Protein AF-A0A380HBY1-F1 (afdb_monomer_lite)

pLDDT: mean 78.05, std 9.6, range [55.5, 94.25]

Secondary structure (DSSP, 8-state):
-HHHHHHHHHHHHHHHSS--HHHHHHHHHHHH-S-GGGTHHHHHHHHHHHHHHHHHIIIIIHHHHHH-HHHHHHHHHHHHHHHHHHHHH-

Foldseek 3Di:
DCVVVVVVVVVCCLVVVLCPPLNVVLVCQVVVDPDPVRSVVSVVVVVVVVVVVVCCCVVPVVVVCVVDVPVVVVVVVVVVVVSVVSVVVD

Organism: NCBI:txid33028

Structure (mmCIF, N/CA/C/O backbone):
data_AF-A0A380HBY1-F1
#
_entry.id   AF-A0A380HBY1-F1
#
loop_
_atom_site.group_PDB
_atom_site.id
_atom_site.type_symbol
_atom_site.label_atom_id
_atom_site.label_alt_id
_atom_site.label_comp_id
_atom_site.label_asym_id
_atom_site.label_entity_id
_atom_site.label_seq_id
_atom_site.pdbx_PDB_ins_code
_atom_site.Cartn_x
_atom_site.Cartn_y
_atom_site.Cartn_z
_atom_site.occupancy
_atom_site.B_iso_or_equiv
_atom_site.auth_seq_id
_atom_site.auth_comp_id
_atom_site.auth_asym_id
_atom_site.auth_atom_id
_atom_site.pdbx_PDB_model_num
ATOM 1 N N . MET A 1 1 ? 3.845 25.823 -8.215 1.00 61.59 1 MET A N 1
ATOM 2 C CA . MET A 1 1 ? 3.906 24.964 -7.006 1.00 61.59 1 MET A CA 1
ATOM 3 C C . MET A 1 1 ? 2.571 24.306 -6.637 1.00 61.59 1 MET A C 1
ATOM 5 O O . MET A 1 1 ? 2.570 23.405 -5.815 1.00 61.59 1 MET A O 1
ATOM 9 N N . THR A 1 2 ? 1.447 24.674 -7.264 1.00 76.00 2 THR A N 1
ATOM 10 C CA . THR A 1 2 ? 0.118 24.081 -7.005 1.00 76.00 2 THR A CA 1
ATOM 11 C C . THR A 1 2 ? -0.139 22.767 -7.753 1.00 76.00 2 THR A C 1
ATOM 13 O O . THR A 1 2 ? -0.840 21.906 -7.234 1.00 76.00 2 THR A O 1
ATOM 16 N N . GLN A 1 3 ? 0.460 22.564 -8.933 1.00 79.69 3 GLN A N 1
ATOM 17 C CA . GLN A 1 3 ? 0.309 21.329 -9.721 1.00 79.69 3 GLN A CA 1
ATOM 18 C C . GLN A 1 3 ? 0.610 20.019 -8.963 1.00 79.69 3 GLN A C 1
ATOM 20 O O . GLN A 1 3 ? -0.234 19.125 -9.042 1.00 79.69 3 GLN A O 1
ATOM 25 N N . PRO A 1 4 ? 1.734 19.870 -8.227 1.00 81.12 4 PRO A N 1
ATOM 26 C CA . PRO A 1 4 ? 2.016 18.633 -7.493 1.00 81.12 4 PRO A CA 1
ATOM 27 C C . PRO A 1 4 ? 1.065 18.417 -6.310 1.00 81.12 4 PRO A C 1
ATOM 29 O O . PRO A 1 4 ? 0.728 17.280 -6.006 1.00 81.12 4 PRO A O 1
ATOM 32 N N . ILE A 1 5 ? 0.581 19.497 -5.685 1.00 83.19 5 ILE A N 1
ATOM 33 C CA . ILE A 1 5 ? -0.390 19.423 -4.584 1.00 83.19 5 ILE A CA 1
ATOM 34 C C . ILE A 1 5 ? -1.730 18.900 -5.107 1.00 83.19 5 ILE A C 1
ATOM 36 O O . ILE A 1 5 ? -2.287 17.959 -4.553 1.00 83.19 5 ILE A O 1
ATOM 40 N N . VAL A 1 6 ? -2.223 19.469 -6.211 1.00 85.25 6 VAL A N 1
ATOM 41 C CA . VAL A 1 6 ? -3.489 19.047 -6.825 1.00 85.25 6 VAL A CA 1
ATOM 42 C C . VAL A 1 6 ? -3.395 17.612 -7.343 1.00 85.25 6 VAL A C 1
ATOM 44 O O . VAL A 1 6 ? -4.297 16.826 -7.076 1.00 85.25 6 VAL A O 1
ATOM 47 N N . HIS A 1 7 ? -2.297 17.237 -8.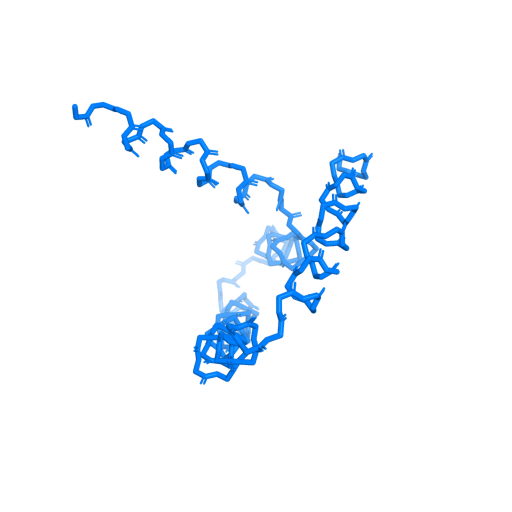010 1.00 79.75 7 HIS A N 1
ATOM 48 C CA . HIS A 1 7 ? -2.089 15.852 -8.447 1.00 79.75 7 HIS A CA 1
ATOM 49 C C . HIS A 1 7 ? -2.023 14.887 -7.265 1.00 79.75 7 HIS A C 1
ATOM 51 O O . HIS A 1 7 ? -2.668 13.848 -7.312 1.00 79.75 7 HIS A O 1
ATOM 57 N N . GLY A 1 8 ? -1.299 15.232 -6.197 1.00 78.06 8 GLY A N 1
ATOM 58 C CA . GLY A 1 8 ? -1.204 14.397 -5.000 1.00 78.06 8 GLY A CA 1
ATOM 59 C C . GLY A 1 8 ? -2.558 14.171 -4.329 1.00 78.06 8 GLY A C 1
ATOM 60 O O . GLY A 1 8 ? -2.880 13.040 -3.983 1.00 78.06 8 GLY A O 1
ATOM 61 N N . ILE A 1 9 ? -3.383 15.217 -4.209 1.00 80.38 9 ILE A N 1
ATOM 62 C CA . ILE A 1 9 ? -4.738 15.115 -3.643 1.00 80.38 9 ILE A CA 1
ATOM 63 C C . ILE A 1 9 ? -5.634 14.242 -4.522 1.00 80.38 9 ILE A C 1
ATOM 65 O O . ILE A 1 9 ? -6.319 13.357 -4.018 1.00 80.38 9 ILE A O 1
ATOM 69 N N . LEU A 1 10 ? -5.625 14.471 -5.835 1.00 79.44 10 LEU A N 1
ATOM 70 C CA . LEU A 1 10 ? -6.488 13.755 -6.774 1.00 79.44 10 LEU A CA 1
ATOM 71 C C . LEU A 1 10 ? -6.085 12.275 -6.884 1.00 79.44 10 LEU A C 1
ATOM 73 O O . LEU A 1 10 ? -6.947 11.402 -6.933 1.00 79.44 10 LEU A O 1
ATOM 77 N N . LEU A 1 11 ? -4.782 11.991 -6.820 1.00 74.31 11 LEU A N 1
ATOM 78 C CA . LEU A 1 11 ? -4.230 10.640 -6.755 1.00 74.31 11 LEU A CA 1
ATOM 79 C C . LEU A 1 11 ? -4.598 9.945 -5.435 1.00 74.31 11 LEU A C 1
ATOM 81 O O . LEU A 1 11 ? -5.053 8.806 -5.456 1.00 74.31 11 LEU A O 1
ATOM 85 N N . ALA A 1 12 ? -4.448 10.628 -4.296 1.00 68.50 12 ALA A N 1
ATOM 86 C CA . ALA A 1 12 ? -4.804 10.083 -2.986 1.00 68.50 12 ALA A CA 1
ATOM 87 C C . ALA A 1 12 ? -6.304 9.767 -2.893 1.00 68.50 12 ALA A C 1
ATOM 89 O O . ALA A 1 12 ? -6.673 8.690 -2.430 1.00 68.50 12 ALA A O 1
ATOM 90 N N . LEU A 1 13 ? -7.165 10.658 -3.395 1.00 68.88 13 LEU A N 1
ATOM 91 C CA . LEU A 1 13 ? -8.601 10.400 -3.502 1.00 68.88 13 LEU A CA 1
ATOM 92 C C . LEU A 1 13 ? -8.881 9.204 -4.422 1.00 68.88 13 LEU A C 1
ATOM 94 O O . LEU A 1 13 ? -9.626 8.314 -4.035 1.00 68.88 13 LEU A O 1
ATOM 98 N N . GLY A 1 14 ? -8.246 9.130 -5.593 1.00 66.88 14 GLY A N 1
ATOM 99 C CA . GLY A 1 14 ? -8.425 8.016 -6.529 1.00 66.88 14 GLY A CA 1
ATOM 100 C C . GLY A 1 14 ? -7.953 6.653 -6.005 1.00 66.88 14 GLY A C 1
ATOM 101 O O . GLY A 1 14 ? -8.521 5.639 -6.394 1.00 66.88 14 GLY A O 1
ATOM 102 N N . LEU A 1 15 ? -6.950 6.610 -5.121 1.00 63.41 15 LEU A N 1
ATOM 103 C CA . LEU A 1 15 ? -6.433 5.366 -4.530 1.00 63.41 15 LEU A CA 1
ATOM 104 C C . LEU A 1 15 ? -7.154 4.933 -3.247 1.00 63.41 15 LEU A C 1
ATOM 106 O O . LEU A 1 15 ? -7.174 3.743 -2.951 1.00 63.41 15 LEU A O 1
ATOM 110 N N . ILE A 1 16 ? -7.715 5.870 -2.478 1.00 63.03 16 ILE A N 1
ATOM 111 C CA . ILE A 1 16 ? -8.308 5.586 -1.158 1.00 63.03 16 ILE A CA 1
ATOM 112 C C . ILE A 1 16 ? -9.841 5.493 -1.223 1.00 63.03 16 ILE A C 1
ATOM 114 O O . ILE A 1 16 ? -10.436 4.733 -0.462 1.00 63.03 16 ILE A O 1
ATOM 118 N N . LEU A 1 17 ? -10.492 6.240 -2.126 1.00 55.50 17 LEU A N 1
ATOM 119 C CA . LEU A 1 17 ? -11.954 6.257 -2.269 1.00 55.50 17 LEU A CA 1
ATOM 120 C C . LEU A 1 17 ? -12.556 4.941 -2.801 1.00 55.50 17 LEU A C 1
ATOM 122 O O . LEU A 1 17 ? -13.639 4.583 -2.332 1.00 55.50 17 LEU A O 1
ATOM 126 N N . PRO A 1 18 ? -11.915 4.182 -3.718 1.00 58.06 18 PRO A N 1
ATOM 127 C CA . PRO A 1 18 ? -12.323 2.815 -3.986 1.00 58.06 18 PRO A CA 1
ATOM 128 C C . PRO A 1 18 ? -11.951 2.002 -2.751 1.00 58.06 18 PRO A C 1
ATOM 130 O O . PRO A 1 18 ? -10.831 1.509 -2.610 1.00 58.06 18 PRO A O 1
ATOM 133 N N . LEU A 1 19 ? -12.889 1.906 -1.813 1.00 62.00 19 LEU A N 1
ATOM 134 C CA . LEU A 1 19 ? -12.764 1.016 -0.675 1.00 62.00 19 LEU A CA 1
ATOM 135 C C . LEU A 1 19 ? -12.685 -0.401 -1.254 1.00 62.00 19 LEU A C 1
ATOM 137 O O . LEU A 1 19 ? -13.692 -1.007 -1.607 1.00 62.00 19 LEU A O 1
ATOM 141 N N . GLY A 1 20 ? -11.466 -0.912 -1.429 1.00 67.50 20 GLY A N 1
ATOM 142 C CA . GLY A 1 20 ? -11.256 -2.289 -1.853 1.00 67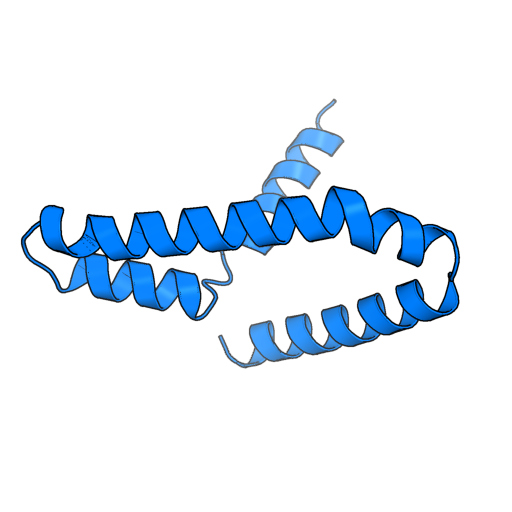.50 20 GLY A CA 1
ATOM 143 C C . GLY A 1 20 ? -11.916 -3.246 -0.862 1.00 67.50 20 GLY A C 1
ATOM 144 O O . GLY A 1 20 ? -12.156 -2.884 0.291 1.00 67.50 20 GLY A O 1
ATOM 145 N N . ALA A 1 21 ? -12.167 -4.490 -1.275 1.00 68.25 21 ALA A N 1
ATOM 146 C CA . ALA A 1 21 ? -12.792 -5.499 -0.411 1.00 68.25 21 ALA A CA 1
ATOM 147 C C . ALA A 1 21 ? -12.095 -5.626 0.961 1.00 68.25 21 ALA A C 1
ATOM 149 O O . ALA A 1 21 ? -12.758 -5.842 1.972 1.00 68.25 21 ALA A O 1
ATOM 150 N N . GLN A 1 22 ? -10.774 -5.414 1.006 1.00 68.94 22 GLN A N 1
ATOM 151 C CA . GLN A 1 22 ? -9.983 -5.403 2.236 1.00 68.94 22 GLN A CA 1
ATOM 152 C C . GLN A 1 22 ? -10.332 -4.211 3.154 1.00 68.94 22 GLN A C 1
ATOM 154 O O . GLN A 1 22 ? -10.586 -4.414 4.338 1.00 68.94 22 GLN A O 1
ATOM 159 N N . ASN A 1 23 ? -10.457 -2.995 2.610 1.00 74.69 23 ASN A N 1
ATOM 160 C CA . ASN A 1 23 ? -10.831 -1.791 3.366 1.00 74.69 23 ASN A CA 1
ATOM 161 C C . ASN A 1 23 ? -12.308 -1.807 3.787 1.00 74.69 23 ASN A C 1
ATOM 163 O O . ASN A 1 23 ? -12.628 -1.407 4.902 1.00 74.69 23 ASN A O 1
ATOM 167 N N . VAL A 1 24 ? -13.208 -2.320 2.939 1.00 73.62 24 VAL A N 1
ATOM 168 C CA . VAL A 1 24 ? -14.632 -2.514 3.279 1.00 73.62 24 VAL A CA 1
ATOM 169 C C . VAL A 1 24 ? -14.799 -3.562 4.374 1.00 73.62 24 VAL A C 1
ATOM 171 O O . VAL A 1 24 ? -15.653 -3.401 5.244 1.00 73.62 24 VAL A O 1
ATOM 174 N N . PHE A 1 25 ? -13.999 -4.632 4.356 1.00 73.94 25 PHE A N 1
ATOM 175 C CA . PHE A 1 25 ? -14.014 -5.651 5.402 1.00 73.94 25 PHE A CA 1
ATOM 176 C C . PHE A 1 25 ? -13.533 -5.087 6.739 1.00 73.94 25 PHE A C 1
ATOM 178 O O . PHE A 1 25 ? -14.220 -5.265 7.741 1.00 73.94 25 PHE A O 1
ATOM 185 N N . VAL A 1 26 ? -12.414 -4.351 6.750 1.00 74.00 26 VAL A N 1
ATOM 186 C CA . VAL A 1 26 ? -11.925 -3.642 7.947 1.00 74.00 26 VAL A CA 1
ATOM 187 C C . VAL A 1 26 ? -12.999 -2.680 8.460 1.00 74.00 26 VAL A C 1
ATOM 189 O O . VAL A 1 26 ? -13.368 -2.757 9.626 1.00 74.00 26 VAL A O 1
ATOM 192 N N . PHE A 1 27 ? -13.602 -1.875 7.579 1.00 73.00 27 PHE A N 1
ATOM 193 C CA . PHE A 1 27 ? -14.645 -0.916 7.948 1.00 73.00 27 PHE A CA 1
ATOM 194 C C . PHE A 1 27 ? -15.912 -1.585 8.497 1.00 73.00 27 PHE A C 1
ATOM 196 O O . PHE A 1 27 ? -16.479 -1.117 9.477 1.00 73.00 27 PHE A O 1
ATOM 203 N N . ASN A 1 28 ? -16.356 -2.700 7.908 1.00 73.94 28 ASN A N 1
ATOM 204 C CA . ASN A 1 28 ? -17.485 -3.473 8.433 1.00 73.94 28 ASN A CA 1
ATOM 205 C C . ASN A 1 28 ? -17.150 -4.129 9.775 1.00 73.94 28 ASN A C 1
ATOM 207 O O . ASN A 1 28 ? -18.003 -4.186 10.659 1.00 73.94 28 ASN A O 1
ATOM 211 N N . GLN A 1 29 ? -15.920 -4.610 9.953 1.00 70.00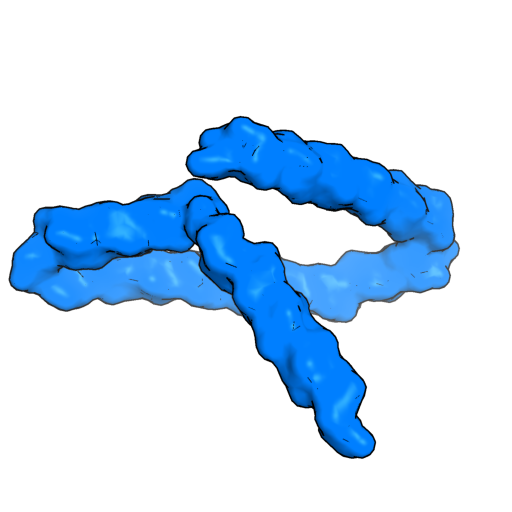 29 GLN A N 1
ATOM 212 C CA . GLN A 1 29 ? -15.481 -5.185 11.217 1.00 70.00 29 GLN A CA 1
ATOM 213 C C . GLN A 1 29 ? -15.383 -4.112 12.312 1.00 70.00 29 GLN A C 1
ATOM 215 O O . GLN A 1 29 ? -15.773 -4.375 13.446 1.00 70.00 29 GLN A O 1
ATOM 220 N N . ASP A 1 30 ? -14.936 -2.903 11.969 1.00 67.38 30 ASP A N 1
ATOM 221 C CA . ASP A 1 30 ? -14.909 -1.730 12.847 1.00 67.38 30 ASP A CA 1
ATOM 222 C C . ASP A 1 30 ? -16.315 -1.217 13.187 1.00 67.38 30 ASP A C 1
ATOM 224 O O . ASP A 1 30 ? -16.611 -0.948 14.349 1.00 67.38 30 ASP A O 1
ATOM 228 N N . ALA A 1 31 ? -17.209 -1.122 12.199 1.00 70.19 31 ALA A N 1
ATOM 229 C CA . ALA A 1 31 ? -18.565 -0.607 12.383 1.00 70.19 31 ALA A CA 1
ATOM 230 C C . ALA A 1 31 ? -19.469 -1.561 13.180 1.00 70.19 31 ALA A C 1
ATOM 232 O O . ALA A 1 31 ? -20.379 -1.112 13.876 1.00 70.19 31 ALA A O 1
ATOM 233 N N . ASN A 1 32 ? -19.233 -2.874 13.090 1.00 67.38 32 ASN A N 1
ATOM 234 C CA . ASN A 1 32 ? -20.106 -3.893 13.678 1.00 67.38 32 ASN A CA 1
ATOM 235 C C . ASN A 1 32 ? -19.583 -4.454 15.021 1.00 67.38 32 ASN A C 1
ATOM 237 O O . ASN A 1 32 ? -20.286 -5.202 15.701 1.00 67.38 32 ASN A O 1
ATOM 241 N N . GLN A 1 33 ? -18.353 -4.119 15.439 1.00 63.50 33 GLN A N 1
ATOM 242 C CA . GLN A 1 33 ? -17.768 -4.579 16.707 1.00 63.50 33 GLN A CA 1
ATOM 243 C C . GLN A 1 33 ? -17.749 -3.462 17.760 1.00 63.50 33 GLN A C 1
ATOM 245 O O . GLN A 1 33 ? -17.017 -2.487 17.659 1.00 63.50 33 GLN A O 1
ATOM 250 N N . ASN A 1 34 ? -18.456 -3.666 18.875 1.00 62.16 34 ASN A N 1
ATOM 251 C CA . ASN A 1 3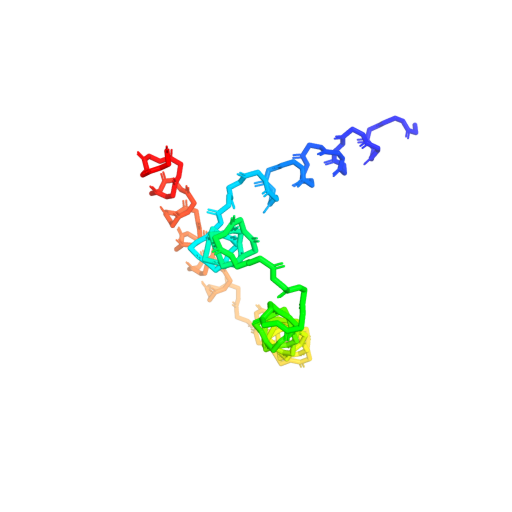4 ? -18.580 -2.677 19.960 1.00 62.16 34 ASN A CA 1
ATOM 252 C C . ASN A 1 34 ? -17.285 -2.437 20.781 1.00 62.16 34 ASN A C 1
ATOM 254 O O . ASN A 1 34 ? -17.282 -1.645 21.722 1.00 62.16 34 ASN A O 1
ATOM 258 N N . LYS A 1 35 ? -16.193 -3.173 20.510 1.00 64.44 35 LYS A N 1
ATOM 259 C CA . LYS A 1 35 ? -14.915 -3.079 21.241 1.00 64.44 35 LYS A CA 1
ATOM 260 C C . LYS A 1 35 ? -13.736 -2.988 20.272 1.00 64.44 35 LYS A C 1
ATOM 262 O O . LYS A 1 35 ? -13.441 -3.959 19.578 1.00 64.44 35 LYS A O 1
ATOM 267 N N . PHE A 1 36 ? -12.983 -1.892 20.370 1.00 63.38 36 PHE A N 1
ATOM 268 C CA . PHE A 1 36 ? -11.747 -1.605 19.619 1.00 63.38 36 PHE A CA 1
ATOM 269 C C . PHE A 1 36 ? -10.723 -2.761 19.619 1.00 63.38 36 PHE A C 1
ATOM 271 O O . PHE A 1 36 ? -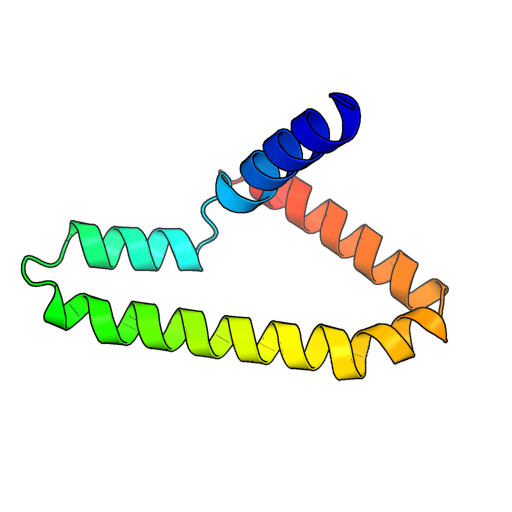10.027 -3.005 18.638 1.00 63.38 36 PHE A O 1
ATOM 278 N N . ILE A 1 37 ? -10.676 -3.534 20.709 1.00 63.00 37 ILE A N 1
ATOM 279 C CA . ILE A 1 37 ? -9.760 -4.674 20.890 1.00 63.00 37 ILE A CA 1
ATOM 280 C C . ILE A 1 37 ? -9.996 -5.788 19.855 1.00 63.00 37 ILE A C 1
ATOM 282 O O . ILE A 1 37 ? -9.061 -6.498 19.498 1.00 63.00 37 ILE A O 1
ATOM 286 N N . LYS A 1 38 ? -11.226 -5.945 19.347 1.00 65.31 38 LYS A N 1
ATOM 287 C CA . LYS A 1 38 ? -11.549 -6.977 18.349 1.00 65.31 38 LYS A CA 1
ATOM 288 C C . LYS A 1 38 ? -11.232 -6.564 16.911 1.00 65.31 38 LYS A C 1
ATOM 290 O O . LYS A 1 38 ? -11.141 -7.445 16.063 1.00 65.31 38 LYS A O 1
ATOM 295 N N . SER A 1 39 ? -11.042 -5.270 16.653 1.00 64.75 39 SER A N 1
ATOM 296 C CA . SER A 1 39 ? -10.640 -4.766 15.335 1.00 64.75 39 SER A CA 1
ATOM 297 C C . SER A 1 39 ? -9.119 -4.678 15.168 1.00 64.75 39 SER A C 1
ATOM 299 O O . SER A 1 39 ? -8.582 -4.954 14.097 1.00 64.75 39 SER A O 1
ATOM 301 N N . LEU A 1 40 ? -8.400 -4.434 16.269 1.00 68.94 40 LEU A N 1
ATOM 302 C CA . LEU A 1 40 ? -6.934 -4.448 16.340 1.00 68.94 40 LEU A CA 1
ATOM 303 C C . LEU A 1 40 ? -6.244 -5.594 15.570 1.00 68.94 40 LEU A C 1
ATOM 305 O O . LEU A 1 40 ? -5.339 -5.291 14.794 1.00 68.94 40 LEU A O 1
ATOM 309 N N . PRO A 1 41 ? -6.630 -6.879 15.711 1.00 74.38 41 PRO A N 1
ATOM 310 C CA . PRO A 1 41 ? -5.979 -7.948 14.957 1.00 74.38 41 PRO A CA 1
ATOM 311 C C . PRO A 1 41 ? -6.166 -7.804 13.444 1.00 74.38 41 PRO A C 1
ATOM 313 O O . PRO A 1 41 ? -5.219 -8.054 12.708 1.00 74.38 41 PRO A O 1
ATOM 316 N N . VAL A 1 42 ? -7.332 -7.348 12.976 1.00 74.75 42 VAL A N 1
ATOM 317 C CA . VAL A 1 42 ? -7.612 -7.181 11.541 1.00 74.75 42 VAL A CA 1
ATOM 318 C C . VAL A 1 42 ? -6.757 -6.058 10.959 1.00 74.75 42 VAL A C 1
ATOM 320 O O . VAL A 1 42 ? -6.095 -6.258 9.941 1.00 74.75 42 VAL A O 1
ATOM 323 N N . ILE A 1 43 ? -6.682 -4.923 11.656 1.00 75.75 43 ILE A N 1
ATOM 324 C CA . ILE A 1 43 ? -5.857 -3.774 11.259 1.00 75.75 43 ILE A CA 1
ATOM 325 C C . ILE A 1 43 ? -4.374 -4.161 11.209 1.00 75.75 43 ILE A C 1
ATOM 327 O O . ILE A 1 43 ? -3.686 -3.856 10.236 1.00 75.75 43 ILE A O 1
ATOM 331 N N . ILE A 1 44 ? -3.882 -4.876 12.227 1.00 80.81 44 ILE A N 1
ATOM 332 C CA . ILE A 1 44 ? -2.489 -5.339 12.273 1.00 80.81 44 ILE A CA 1
ATOM 333 C C . ILE A 1 44 ? -2.212 -6.301 11.116 1.00 80.81 44 ILE A C 1
ATOM 335 O O . ILE A 1 44 ? -1.203 -6.149 10.432 1.00 80.81 44 ILE A O 1
ATOM 339 N N . THR A 1 45 ? -3.102 -7.263 10.856 1.00 81.06 45 THR A N 1
ATOM 340 C CA . THR A 1 45 ? -2.911 -8.204 9.743 1.00 81.06 45 THR A CA 1
ATOM 341 C C . THR A 1 45 ? -2.927 -7.515 8.380 1.00 81.06 45 THR A C 1
ATOM 343 O O . THR A 1 45 ? -2.092 -7.847 7.541 1.00 81.06 45 THR A O 1
ATOM 346 N N . ALA A 1 46 ? -3.806 -6.530 8.171 1.00 80.56 46 ALA A N 1
ATOM 347 C CA . ALA A 1 46 ? -3.845 -5.745 6.941 1.00 80.56 46 ALA A CA 1
ATOM 348 C C . ALA A 1 46 ? -2.551 -4.932 6.763 1.00 80.56 46 ALA A C 1
ATOM 350 O O . ALA A 1 46 ? -1.883 -5.055 5.741 1.00 80.56 46 ALA A O 1
ATOM 351 N N . GLY A 1 47 ? -2.121 -4.207 7.801 1.00 81.69 47 GLY A N 1
ATOM 352 C CA . GLY A 1 47 ? -0.891 -3.412 7.756 1.00 81.69 47 GLY A CA 1
ATOM 353 C C . GLY A 1 47 ? 0.375 -4.250 7.541 1.00 81.69 47 GLY A C 1
ATOM 354 O O . GLY A 1 47 ? 1.262 -3.857 6.783 1.00 81.69 47 GLY A O 1
ATOM 355 N N . VAL A 1 48 ? 0.471 -5.431 8.160 1.00 87.31 48 VAL A N 1
ATOM 356 C CA . VAL A 1 48 ? 1.601 -6.351 7.937 1.00 87.31 48 VAL A CA 1
ATOM 357 C C . VAL A 1 48 ? 1.598 -6.889 6.505 1.00 87.31 48 VAL A C 1
ATOM 359 O O . VAL A 1 48 ? 2.652 -6.952 5.876 1.00 87.31 48 VAL A O 1
ATOM 362 N N . CYS A 1 49 ? 0.432 -7.248 5.967 1.00 86.12 49 CYS A N 1
ATOM 363 C CA . CYS A 1 49 ? 0.327 -7.732 4.592 1.00 86.12 49 CYS A CA 1
ATOM 364 C C . CYS A 1 49 ? 0.748 -6.652 3.584 1.00 86.12 49 CYS A C 1
ATOM 366 O O . CYS A 1 49 ? 1.587 -6.907 2.721 1.00 86.12 49 CYS A O 1
ATOM 368 N N . ASP A 1 50 ? 0.245 -5.427 3.746 1.00 86.81 50 ASP A N 1
ATOM 369 C CA . ASP A 1 50 ? 0.539 -4.318 2.836 1.00 86.81 50 ASP A CA 1
ATOM 370 C C . ASP A 1 50 ? 2.009 -3.904 2.892 1.00 86.81 50 ASP A C 1
ATOM 372 O O . ASP A 1 50 ? 2.646 -3.730 1.853 1.00 86.81 50 ASP A O 1
ATOM 376 N N . THR A 1 51 ? 2.591 -3.812 4.091 1.00 84.38 51 THR A N 1
ATOM 377 C CA . THR A 1 51 ? 4.027 -3.519 4.233 1.00 84.38 51 THR A CA 1
ATOM 378 C C . THR A 1 51 ? 4.882 -4.591 3.567 1.00 84.38 51 THR A C 1
ATOM 380 O O . THR A 1 51 ? 5.838 -4.261 2.865 1.00 84.38 51 THR A O 1
ATOM 383 N N . PHE A 1 52 ? 4.516 -5.864 3.706 1.00 89.00 52 PHE A N 1
ATOM 384 C CA . PHE A 1 52 ? 5.227 -6.962 3.064 1.00 89.00 52 PHE A CA 1
ATOM 385 C C . PHE A 1 52 ? 5.117 -6.917 1.532 1.00 89.00 52 PHE A C 1
ATOM 387 O O . PHE A 1 52 ? 6.130 -7.025 0.837 1.00 89.00 52 PHE A O 1
ATOM 394 N N . LEU A 1 53 ? 3.911 -6.694 0.998 1.00 86.38 53 LEU A N 1
ATOM 395 C CA . LEU A 1 53 ? 3.677 -6.563 -0.442 1.00 86.38 53 LEU A CA 1
ATOM 396 C C . LEU A 1 53 ? 4.439 -5.375 -1.039 1.00 86.38 53 LEU A C 1
ATOM 398 O O . LEU A 1 53 ? 5.062 -5.523 -2.092 1.00 86.38 53 LEU A O 1
ATOM 402 N N . ILE A 1 54 ? 4.459 -4.228 -0.355 1.00 87.44 54 ILE A N 1
ATOM 403 C CA . ILE A 1 54 ? 5.222 -3.045 -0.776 1.00 87.44 54 ILE A CA 1
ATOM 404 C C . ILE A 1 54 ? 6.723 -3.346 -0.789 1.00 87.44 54 ILE A C 1
ATOM 406 O O . ILE A 1 54 ? 7.399 -3.025 -1.766 1.00 87.44 54 ILE A O 1
ATOM 410 N N . ILE A 1 55 ? 7.254 -3.996 0.252 1.00 90.12 55 ILE A N 1
ATOM 411 C CA . ILE A 1 55 ? 8.678 -4.356 0.326 1.00 90.12 55 ILE A CA 1
ATOM 412 C C . ILE A 1 55 ? 9.067 -5.267 -0.844 1.00 90.12 55 ILE A C 1
ATOM 414 O O . ILE A 1 55 ? 10.065 -5.003 -1.515 1.00 90.12 55 ILE A O 1
ATOM 418 N N . ILE A 1 56 ? 8.273 -6.300 -1.138 1.00 87.75 56 ILE A N 1
ATOM 419 C CA . ILE A 1 56 ? 8.527 -7.203 -2.272 1.00 87.75 56 ILE A CA 1
ATOM 420 C C . ILE A 1 56 ? 8.438 -6.458 -3.608 1.00 87.75 56 ILE A C 1
ATOM 422 O O . ILE A 1 56 ? 9.276 -6.665 -4.492 1.00 87.75 56 ILE A O 1
ATOM 426 N N . ALA A 1 57 ? 7.445 -5.584 -3.769 1.00 86.06 57 ALA A N 1
ATOM 427 C CA . ALA A 1 57 ? 7.259 -4.822 -4.997 1.00 86.06 57 ALA A CA 1
ATOM 428 C C . ALA A 1 57 ? 8.444 -3.880 -5.272 1.00 86.06 57 ALA A C 1
ATOM 430 O O . ALA A 1 57 ? 8.947 -3.818 -6.398 1.00 86.06 57 ALA A O 1
ATOM 431 N N . VAL A 1 58 ? 8.929 -3.182 -4.241 1.00 86.12 58 VAL A N 1
ATOM 432 C CA . VAL A 1 58 ? 10.033 -2.220 -4.360 1.00 86.12 58 VAL A CA 1
ATOM 433 C C . VAL A 1 58 ? 11.383 -2.924 -4.503 1.00 86.12 58 VAL A C 1
ATOM 435 O O . VAL A 1 58 ? 12.146 -2.579 -5.400 1.00 86.12 58 VAL A O 1
ATOM 438 N N . LEU A 1 59 ? 11.686 -3.920 -3.663 1.00 84.75 59 LEU A N 1
ATOM 439 C CA . LEU A 1 59 ? 13.002 -4.576 -3.670 1.00 84.75 59 LEU A CA 1
ATOM 440 C C . LEU A 1 59 ? 13.161 -5.617 -4.783 1.00 84.75 59 LEU A C 1
ATOM 442 O O . LEU A 1 59 ? 14.270 -5.815 -5.271 1.00 84.75 59 LEU A O 1
ATOM 446 N N . GLY A 1 60 ? 12.085 -6.302 -5.175 1.00 84.06 60 GLY A N 1
ATOM 447 C CA . GLY A 1 60 ? 12.137 -7.385 -6.158 1.00 84.06 60 GLY A CA 1
ATOM 448 C C . GLY A 1 60 ? 11.554 -6.985 -7.507 1.00 84.06 60 GLY A C 1
ATOM 449 O O . GLY A 1 60 ? 12.259 -6.903 -8.513 1.00 84.06 60 GLY A O 1
ATOM 450 N N . VAL A 1 61 ? 10.243 -6.736 -7.532 1.00 81.75 61 VAL A N 1
ATOM 451 C CA . VAL A 1 61 ? 9.478 -6.603 -8.784 1.00 81.75 61 VAL A CA 1
ATOM 452 C C . VAL A 1 61 ? 9.930 -5.391 -9.605 1.00 81.75 61 VAL A C 1
ATOM 454 O O . VAL A 1 61 ? 9.999 -5.477 -10.830 1.00 81.75 61 VAL A O 1
ATOM 457 N N . SER A 1 62 ? 10.323 -4.295 -8.952 1.00 80.62 62 SER A N 1
ATOM 458 C CA . SER A 1 62 ? 10.800 -3.077 -9.625 1.00 80.62 62 SER A CA 1
ATOM 459 C C . SER A 1 62 ? 12.047 -3.312 -10.492 1.00 80.62 62 SER A C 1
ATOM 461 O O . SER A 1 62 ? 12.139 -2.763 -11.589 1.00 80.62 62 SER A O 1
ATOM 463 N N . LEU A 1 63 ? 12.971 -4.182 -10.065 1.00 82.00 63 LEU A N 1
ATOM 464 C CA . LEU A 1 63 ? 14.174 -4.526 -10.841 1.00 82.00 63 LEU A CA 1
ATOM 465 C C . LEU A 1 63 ? 13.838 -5.379 -12.078 1.00 82.00 63 LEU A C 1
ATOM 467 O O . LEU A 1 63 ? 14.426 -5.211 -13.149 1.00 82.00 63 LEU A O 1
ATOM 471 N N . ILE A 1 64 ? 12.856 -6.274 -11.941 1.00 84.06 64 ILE A N 1
ATOM 472 C CA . ILE A 1 64 ? 12.394 -7.170 -13.011 1.00 84.06 64 ILE A CA 1
ATOM 473 C C . ILE A 1 64 ? 11.646 -6.373 -14.085 1.00 84.06 64 ILE A C 1
ATOM 475 O O . ILE A 1 64 ? 11.899 -6.544 -15.277 1.00 84.06 64 ILE A O 1
ATOM 479 N N . LEU A 1 65 ? 10.766 -5.465 -13.660 1.00 84.69 65 LEU A N 1
ATOM 480 C CA . LEU A 1 65 ? 10.022 -4.559 -14.536 1.00 84.69 65 LEU A CA 1
ATOM 481 C C . LEU A 1 65 ? 10.955 -3.694 -15.388 1.00 84.69 65 LEU A C 1
ATOM 483 O O . LEU A 1 65 ? 10.729 -3.547 -16.585 1.00 84.69 65 LEU A O 1
ATOM 487 N N . MET A 1 66 ? 12.033 -3.178 -14.790 1.00 81.81 66 MET A N 1
ATOM 488 C CA . MET A 1 66 ? 13.008 -2.339 -15.493 1.00 81.81 66 MET A CA 1
ATOM 489 C C . MET A 1 66 ? 13.817 -3.114 -16.543 1.00 81.81 66 MET A C 1
ATOM 491 O O . MET A 1 66 ? 14.278 -2.533 -17.522 1.00 81.81 66 MET A O 1
ATOM 495 N N . SER A 1 67 ? 13.954 -4.430 -16.363 1.00 84.75 67 SER A N 1
ATOM 496 C CA . SER A 1 67 ? 14.660 -5.315 -17.296 1.00 84.75 67 SER A CA 1
ATOM 497 C C . SER A 1 67 ? 13.774 -5.794 -18.456 1.00 84.75 67 SER A C 1
ATOM 499 O O . SER A 1 67 ? 14.287 -6.110 -19.528 1.00 84.75 67 SER A O 1
ATOM 501 N N . LEU A 1 68 ? 12.450 -5.861 -18.264 1.00 89.75 68 LEU A N 1
ATOM 502 C CA . LEU A 1 68 ? 11.492 -6.404 -19.233 1.00 89.75 68 LEU A CA 1
ATOM 503 C C . LEU A 1 68 ? 10.339 -5.416 -19.500 1.00 89.75 68 LEU A C 1
ATOM 505 O O . LEU A 1 68 ? 9.269 -5.537 -18.896 1.00 89.75 68 LEU A O 1
ATOM 509 N N . PRO A 1 69 ? 10.484 -4.493 -20.471 1.00 85.88 69 PRO A N 1
ATOM 510 C CA . PRO A 1 69 ? 9.470 -3.468 -20.743 1.00 85.88 69 PRO A CA 1
ATOM 511 C C . PRO A 1 69 ? 8.119 -4.052 -21.195 1.00 85.88 69 PRO A C 1
ATOM 513 O O . PRO A 1 69 ? 7.066 -3.468 -20.946 1.00 85.88 69 PRO A O 1
ATOM 516 N N . ILE A 1 70 ? 8.123 -5.236 -21.816 1.00 91.75 70 ILE A N 1
ATOM 517 C CA . ILE A 1 70 ? 6.898 -5.937 -22.234 1.00 91.75 70 ILE A CA 1
ATOM 518 C C . ILE A 1 70 ? 6.088 -6.398 -21.015 1.00 91.75 70 ILE A C 1
ATOM 520 O O . ILE A 1 70 ? 4.865 -6.268 -21.005 1.00 91.75 70 ILE A O 1
ATOM 524 N N . LEU A 1 71 ? 6.754 -6.896 -19.967 1.00 88.31 71 LEU A N 1
ATOM 525 C CA . LEU A 1 71 ? 6.087 -7.335 -18.741 1.00 88.31 71 LEU A CA 1
ATOM 526 C C . LEU A 1 71 ? 5.431 -6.149 -18.022 1.00 88.31 71 LEU A C 1
ATOM 528 O O . LEU A 1 71 ? 4.297 -6.261 -17.560 1.00 88.31 71 LEU A O 1
ATOM 532 N N . GLN A 1 72 ? 6.112 -5.001 -17.991 1.00 86.62 72 GLN A N 1
ATOM 533 C CA . GLN A 1 72 ? 5.561 -3.757 -17.454 1.00 86.62 72 GLN A CA 1
ATOM 534 C C . GLN A 1 72 ? 4.285 -3.337 -18.191 1.00 86.62 72 GLN A C 1
ATOM 536 O O . GLN A 1 72 ? 3.277 -3.044 -17.548 1.00 86.62 72 GLN A O 1
ATOM 541 N N . LEU A 1 73 ? 4.302 -3.362 -19.528 1.00 91.00 73 LEU A N 1
ATOM 542 C CA . LEU A 1 73 ? 3.134 -3.020 -20.342 1.00 91.00 73 LEU A CA 1
ATOM 543 C C . LEU A 1 73 ? 1.947 -3.951 -20.055 1.00 91.00 73 LEU A C 1
ATOM 545 O O . LEU A 1 73 ? 0.827 -3.478 -19.875 1.00 91.00 73 LEU A O 1
ATOM 549 N N . VAL A 1 74 ? 2.186 -5.263 -19.970 1.00 93.94 74 VAL A N 1
ATOM 550 C CA . VAL A 1 74 ? 1.142 -6.252 -19.657 1.00 93.94 74 VAL A CA 1
ATOM 551 C C . VAL A 1 74 ? 0.539 -5.993 -18.276 1.00 93.94 74 VAL A C 1
ATOM 553 O O . VAL A 1 74 ? -0.684 -5.947 -18.150 1.00 93.94 74 VAL A O 1
ATOM 556 N N . ILE A 1 75 ? 1.370 -5.764 -17.256 1.00 89.56 75 ILE A N 1
ATOM 557 C CA . ILE A 1 75 ? 0.905 -5.461 -15.894 1.00 89.56 75 ILE A CA 1
ATOM 558 C C . ILE A 1 75 ? 0.065 -4.178 -15.877 1.00 89.56 75 ILE A C 1
ATOM 560 O O . ILE A 1 75 ? -0.976 -4.146 -15.223 1.00 89.56 75 ILE A O 1
ATOM 564 N N . TYR A 1 76 ? 0.456 -3.146 -16.627 1.00 89.25 76 TYR A N 1
ATOM 565 C CA . TYR A 1 76 ? -0.329 -1.914 -16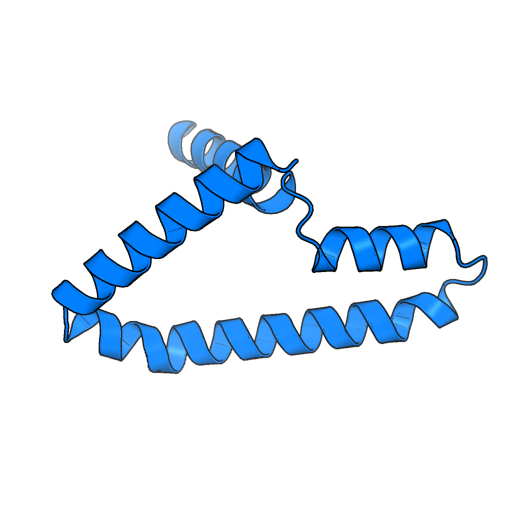.741 1.00 89.25 76 TYR A CA 1
ATOM 566 C C . TYR A 1 76 ? -1.673 -2.122 -17.435 1.00 89.25 76 TYR A C 1
ATOM 568 O O . TYR A 1 76 ? -2.677 -1.600 -16.956 1.00 89.25 76 TYR A O 1
ATOM 576 N N . ILE A 1 77 ? -1.729 -2.906 -18.515 1.00 94.25 77 ILE A N 1
ATOM 577 C CA . ILE A 1 77 ? -2.991 -3.220 -19.203 1.00 94.25 77 ILE A CA 1
ATOM 578 C C . ILE A 1 77 ? -3.930 -3.998 -18.273 1.00 94.25 77 ILE A C 1
ATOM 580 O O . ILE A 1 77 ? -5.110 -3.664 -18.171 1.00 94.25 77 ILE A O 1
ATOM 584 N N . ILE A 1 78 ? -3.406 -5.002 -17.564 1.00 93.50 78 ILE A N 1
ATOM 585 C CA . ILE A 1 78 ? -4.180 -5.784 -16.591 1.00 93.50 78 ILE A CA 1
ATOM 586 C C . ILE A 1 78 ? -4.680 -4.879 -15.460 1.00 93.50 78 ILE A C 1
ATOM 588 O O . ILE A 1 78 ? -5.863 -4.917 -15.131 1.00 93.50 78 ILE A O 1
ATOM 592 N N . GLY A 1 79 ? -3.809 -4.036 -14.899 1.00 86.75 79 GLY A N 1
ATOM 593 C CA . GLY A 1 79 ? -4.167 -3.086 -13.845 1.00 86.75 79 GLY A CA 1
ATOM 594 C C . GLY A 1 79 ? -5.232 -2.081 -14.288 1.00 86.75 79 GLY A C 1
ATOM 595 O O . GLY A 1 79 ? -6.156 -1.794 -13.531 1.00 86.75 79 GLY A O 1
ATOM 596 N N . LEU A 1 80 ? -5.159 -1.599 -15.530 1.00 88.50 80 LEU A N 1
ATOM 597 C CA . LEU A 1 80 ? -6.158 -0.706 -16.115 1.00 88.50 80 LEU A CA 1
ATOM 598 C C . LEU A 1 80 ? -7.517 -1.397 -16.267 1.00 88.50 80 LEU A C 1
ATOM 600 O O . LEU A 1 80 ? -8.530 -0.835 -15.856 1.00 88.50 80 LEU A O 1
ATOM 604 N N . MET A 1 81 ? -7.547 -2.620 -16.802 1.00 91.50 81 MET A N 1
ATOM 605 C CA . MET A 1 81 ? -8.784 -3.405 -16.897 1.00 91.50 81 MET A CA 1
ATOM 606 C C . MET A 1 81 ? -9.381 -3.694 -15.517 1.00 91.50 81 MET A C 1
ATOM 608 O O . MET A 1 81 ? -10.589 -3.567 -15.330 1.00 91.50 81 MET A O 1
ATOM 612 N N . PHE A 1 82 ? -8.538 -4.030 -14.540 1.00 83.81 82 PHE A N 1
ATOM 613 C CA . PHE A 1 82 ? -8.960 -4.251 -13.160 1.00 83.81 82 PHE A CA 1
ATOM 614 C C . PHE A 1 82 ? -9.566 -2.988 -12.531 1.00 83.81 82 PHE A C 1
ATOM 616 O O . PHE A 1 82 ? -10.634 -3.062 -11.929 1.00 83.81 82 PHE A O 1
ATOM 623 N N . LEU A 1 83 ? -8.934 -1.822 -12.704 1.00 80.69 83 LEU A N 1
ATOM 624 C CA . LEU A 1 83 ? -9.463 -0.551 -12.202 1.00 80.69 83 LEU A CA 1
ATOM 625 C C . LEU A 1 83 ? -10.795 -0.181 -12.863 1.00 80.69 83 LEU A C 1
ATOM 627 O O . LEU A 1 83 ? -11.718 0.224 -12.162 1.00 80.69 83 LEU A O 1
ATOM 631 N N . LEU A 1 84 ? -10.930 -0.359 -14.181 1.00 85.50 84 LEU A N 1
ATOM 632 C CA . LEU A 1 84 ? -12.201 -0.136 -14.882 1.00 85.50 84 LEU A CA 1
ATOM 633 C C . LEU A 1 84 ? -13.309 -1.053 -14.354 1.00 85.50 84 LEU A C 1
ATOM 635 O O . LEU A 1 84 ? -14.429 -0.598 -14.133 1.00 85.50 84 LEU A O 1
ATOM 639 N N . TYR A 1 85 ? -12.990 -2.326 -14.112 1.00 85.56 85 TYR A N 1
ATOM 640 C CA . TYR A 1 85 ? -13.925 -3.273 -13.511 1.00 85.56 85 TYR A CA 1
ATOM 641 C C . TYR A 1 85 ? -14.338 -2.855 -12.093 1.00 85.56 85 TYR A C 1
ATOM 643 O O . TYR A 1 85 ? -15.524 -2.862 -11.776 1.00 85.56 85 TYR A O 1
ATOM 651 N N . MET A 1 86 ? -13.383 -2.446 -11.254 1.00 77.56 86 MET A N 1
ATOM 652 C CA . MET A 1 86 ? -13.657 -1.958 -9.898 1.00 77.56 86 MET A CA 1
ATOM 653 C C . MET A 1 86 ? -14.566 -0.727 -9.911 1.00 77.56 86 MET A C 1
ATOM 655 O O . MET A 1 86 ? -15.508 -0.679 -9.132 1.00 77.56 86 MET A O 1
ATOM 659 N N . VAL A 1 87 ? -14.326 0.230 -10.814 1.00 76.50 87 VAL A N 1
ATOM 660 C CA . VAL A 1 87 ? -15.182 1.420 -10.978 1.00 76.50 87 VAL A CA 1
ATOM 661 C C . VAL A 1 87 ? -16.598 1.046 -11.412 1.00 76.50 87 VAL A C 1
ATOM 663 O O . VAL A 1 87 ? -17.543 1.691 -10.984 1.00 76.50 87 VAL A O 1
ATOM 666 N N . TRP A 1 88 ? -16.762 0.024 -12.253 1.00 79.81 88 TRP A N 1
ATOM 667 C CA . TRP A 1 88 ? -18.088 -0.451 -12.658 1.00 79.81 88 TRP A CA 1
ATOM 668 C C . TRP A 1 88 ? -18.815 -1.231 -11.551 1.00 79.81 88 TRP A C 1
ATOM 670 O O . TRP A 1 88 ? -20.041 -1.244 -11.503 1.00 79.81 88 TRP A O 1
ATOM 680 N N . SER A 1 89 ? -18.068 -1.934 -10.696 1.00 71.50 89 SER A N 1
ATOM 681 C CA . SER A 1 89 ? -18.618 -2.782 -9.634 1.00 71.50 89 SER A CA 1
ATOM 682 C C . SER A 1 89 ? -18.966 -2.028 -8.347 1.00 71.50 89 SER A C 1
ATOM 684 O O . SER A 1 89 ? -19.707 -2.590 -7.536 1.00 71.50 89 SER A O 1
ATOM 686 N N . LEU A 1 90 ? -18.376 -0.853 -8.118 1.00 64.31 90 LEU A N 1
ATOM 687 C CA . LEU A 1 90 ? -18.594 -0.014 -6.935 1.00 64.31 90 LEU A CA 1
ATOM 688 C C . LEU A 1 90 ? -19.801 0.911 -7.141 1.00 64.31 90 LEU A C 1
ATOM 690 O O . LEU A 1 90 ? -20.587 1.049 -6.179 1.00 64.31 90 LEU A O 1
#

InterPro domains:
  IPR001123 Amino acid exporter protein, LeuE-type [PF01810] (15-88)

Sequence (90 aa):
MTQPIVHGILLALGLILPLGAQNVFVFNQDANQNKFIKSLPVIITAGVCDTFLIIIAVLGVSLILMSLPILQLVIYIIGLMFLLYMVWSL

Radius of gyration: 16.84 Å; chains: 1; bounding box: 35×33×44 Å